Protein AF-A0A2E2Q9J7-F1 (afdb_monomer)

Foldseek 3Di:
DKKAFCAFDQDPNDTDHGRDIDDDDPVVRVVCVVVVGIGDPPPDPDDPDDPDDDPQPADALVLLLVLVVVDDQVPQADPVSFGDQVSSCVSVVHRHDPVSSVVSRVVNVVVVVVVVVVVPPDDD

Radius of gyration: 25.36 Å; Cα contacts (8 Å, |Δi|>4): 138; chains: 1; bounding box: 64×29×67 Å

Secondary structure (DSSP, 8-state):
-EEEESS-EEETTEEE-TT-EEE--HHHHHHHHHTTSEEEGGG--S----S-S---PPPPHHHHHHHHHHS-TTTTB-TTSPBPHHHHHHHHTS---HHHHHHHHHHHHHHHHHHHTTS-----

Solvent-accessible surface area (backbone atoms only — not comparable to full-atom values): 7507 Å² total; per-residue (Å²): 76,54,27,27,25,65,39,77,40,78,56,96,90,41,80,41,51,49,75,39,75,47,77,41,57,60,70,57,45,50,55,33,35,76,70,62,41,25,41,63,55,83,82,53,93,77,78,91,75,70,100,63,82,87,79,71,64,64,69,53,47,65,58,48,34,55,35,58,72,72,47,49,78,86,76,36,30,43,99,82,75,44,73,34,65,69,46,43,22,64,69,69,73,44,69,65,54,71,68,46,53,51,53,17,50,55,52,49,52,53,53,53,52,56,57,57,71,69,70,79,82,81,88,130

pLDDT: mean 77.41, std 16.24, range [37.97, 90.38]

Nearest PDB structures (foldseek):
  7aoi-assembly1_BR  TM=9.014E-01  e=1.29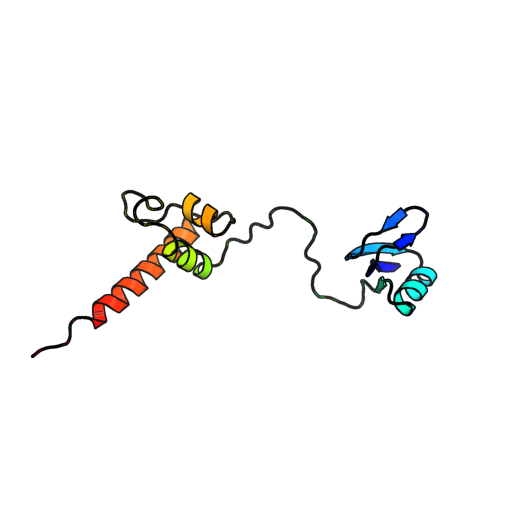2E-01  Trypanosoma brucei
  2hjq-assembly1_A  TM=3.234E-01  e=3.704E-03  Bacillus subtilis
  6gsf-assembly1_A  TM=3.296E-01  e=9.297E+00  Pseudomonas aeruginosa PAO1

Structure (mmCIF, N/CA/C/O backbone):
data_AF-A0A2E2Q9J7-F1
#
_entry.id   AF-A0A2E2Q9J7-F1
#
loop_
_atom_site.group_PDB
_atom_site.id
_atom_site.type_symbol
_atom_site.label_atom_id
_atom_site.label_alt_id
_atom_site.label_comp_id
_atom_site.label_asym_id
_atom_site.label_entity_id
_atom_site.label_seq_id
_atom_site.pdbx_PDB_ins_code
_atom_site.Cartn_x
_atom_site.Cartn_y
_atom_site.Cartn_z
_atom_site.occupancy
_atom_site.B_iso_or_equiv
_atom_site.auth_seq_id
_atom_site.auth_comp_id
_atom_site.auth_asym_id
_atom_site.auth_atom_id
_atom_site.pdbx_PDB_model_num
ATOM 1 N N . MET A 1 1 ? -10.997 3.243 30.687 1.00 80.69 1 MET A N 1
ATOM 2 C CA . MET A 1 1 ? -9.876 2.415 30.187 1.00 80.69 1 MET A CA 1
ATOM 3 C C . MET A 1 1 ? -10.126 2.078 28.730 1.00 80.69 1 MET A C 1
ATOM 5 O O . MET A 1 1 ? -11.215 1.630 28.377 1.00 80.69 1 MET A O 1
ATOM 9 N N . LYS A 1 2 ? -9.113 2.260 27.877 1.00 85.12 2 LYS A N 1
ATOM 10 C CA . LYS A 1 2 ? -9.239 1.985 26.445 1.00 85.12 2 LYS A CA 1
ATOM 11 C C . LYS A 1 2 ? -8.879 0.530 26.145 1.00 85.12 2 LYS A C 1
ATOM 13 O O . LYS A 1 2 ? -7.785 0.063 26.467 1.00 85.12 2 LYS A O 1
ATOM 18 N N . VAL A 1 3 ? -9.791 -0.180 25.492 1.00 87.56 3 VAL A N 1
ATOM 19 C CA . VAL A 1 3 ? -9.576 -1.559 25.038 1.00 87.56 3 VAL A CA 1
ATOM 20 C C . VAL A 1 3 ? -9.868 -1.693 23.552 1.00 87.56 3 VAL A C 1
ATOM 22 O O . VAL A 1 3 ? -10.631 -0.916 22.979 1.00 87.56 3 VAL A O 1
ATOM 25 N N . ILE A 1 4 ? -9.242 -2.676 22.921 1.00 88.75 4 ILE A N 1
ATOM 26 C CA . ILE A 1 4 ? -9.432 -3.039 21.520 1.00 88.75 4 ILE A CA 1
ATOM 27 C C . ILE A 1 4 ? -10.236 -4.331 21.494 1.00 88.75 4 ILE A C 1
ATOM 29 O O . ILE A 1 4 ? -9.788 -5.345 22.023 1.00 88.75 4 ILE A O 1
ATOM 33 N N . ALA A 1 5 ? -11.417 -4.299 20.892 1.00 89.50 5 ALA A N 1
ATOM 34 C CA . ALA A 1 5 ? -12.255 -5.477 20.717 1.00 89.50 5 ALA A CA 1
ATOM 35 C C . ALA A 1 5 ? -11.543 -6.529 19.845 1.00 89.50 5 ALA A C 1
ATOM 37 O O . ALA A 1 5 ? -11.030 -6.192 18.785 1.00 89.50 5 ALA A O 1
ATOM 38 N N . ILE A 1 6 ? -11.509 -7.796 20.257 1.00 88.56 6 ILE A N 1
ATOM 39 C CA . ILE A 1 6 ? -11.012 -8.923 19.439 1.00 88.56 6 ILE A CA 1
ATOM 40 C C . ILE A 1 6 ? -12.172 -9.577 18.678 1.00 88.56 6 ILE A C 1
ATOM 42 O O . ILE A 1 6 ? -11.990 -10.071 17.569 1.00 88.56 6 ILE A O 1
ATOM 46 N N . ILE A 1 7 ? -13.374 -9.529 19.254 1.00 88.25 7 ILE A N 1
ATOM 47 C CA . ILE A 1 7 ? -14.625 -10.008 18.659 1.00 88.25 7 ILE A CA 1
ATOM 48 C C . ILE A 1 7 ? -15.676 -8.893 18.648 1.00 88.25 7 ILE A C 1
ATOM 50 O O . ILE A 1 7 ? -15.474 -7.835 19.241 1.00 88.25 7 ILE A O 1
ATOM 54 N N . THR A 1 8 ? -16.820 -9.134 18.010 1.00 90.19 8 THR A N 1
ATOM 55 C CA . THR A 1 8 ? -17.963 -8.218 18.086 1.00 90.19 8 THR A CA 1
ATOM 56 C C . THR A 1 8 ? -18.503 -8.160 19.516 1.00 90.19 8 THR A C 1
ATOM 58 O O . THR A 1 8 ? -18.891 -9.180 20.083 1.00 90.19 8 THR A O 1
ATOM 61 N N . LEU A 1 9 ? -18.536 -6.962 20.092 1.00 84.88 9 LEU A N 1
ATOM 62 C CA . LEU A 1 9 ? -18.972 -6.682 21.457 1.00 84.88 9 LEU A CA 1
ATOM 63 C C . LEU A 1 9 ? -20.221 -5.804 21.439 1.00 84.88 9 LEU A C 1
ATOM 65 O O . LEU A 1 9 ? -20.305 -4.849 20.672 1.00 84.88 9 LEU A O 1
ATOM 69 N N . HIS A 1 10 ? -21.182 -6.097 22.308 1.00 85.19 10 HIS A N 1
ATOM 70 C CA . HIS A 1 10 ? -22.334 -5.233 22.551 1.00 85.19 10 HIS A CA 1
ATOM 71 C C . HIS A 1 10 ? -22.186 -4.628 23.943 1.00 85.19 10 HIS A C 1
ATOM 73 O O . HIS A 1 10 ? -22.355 -5.332 24.935 1.00 85.19 10 HIS A O 1
ATOM 79 N N . VAL A 1 11 ? -21.845 -3.343 24.012 1.00 78.00 11 VAL A N 1
ATOM 80 C CA . VAL A 1 11 ? -21.638 -2.618 25.275 1.00 78.00 11 VAL A CA 1
ATOM 81 C C . VAL A 1 11 ? -22.505 -1.365 25.236 1.00 78.00 11 VAL A C 1
ATOM 83 O O . VAL A 1 11 ? -22.490 -0.646 24.237 1.00 78.00 11 VAL A O 1
ATOM 86 N N . ASP A 1 12 ? -23.326 -1.142 26.265 1.00 73.19 12 ASP A N 1
ATOM 87 C CA . ASP A 1 12 ? -24.266 -0.007 26.346 1.00 73.19 12 ASP A CA 1
ATOM 88 C C . ASP A 1 12 ? -25.178 0.145 25.109 1.00 73.19 12 ASP A C 1
ATOM 90 O O . ASP A 1 12 ? -25.409 1.241 24.594 1.00 73.19 12 ASP A O 1
ATOM 94 N N . GLY A 1 13 ? -25.649 -0.982 24.561 1.00 78.44 13 GLY A N 1
ATOM 95 C CA . GLY A 1 13 ? -26.480 -1.005 23.349 1.00 78.44 13 GLY A CA 1
ATOM 96 C C . GLY A 1 13 ? -25.746 -0.600 22.063 1.00 78.44 13 GLY A C 1
ATOM 97 O O . GLY A 1 13 ? -26.364 -0.511 21.003 1.00 78.44 13 GLY A O 1
ATOM 98 N N . LYS A 1 14 ? -24.429 -0.372 22.125 1.00 77.44 14 LYS A N 1
ATOM 99 C CA . LYS A 1 14 ? -23.580 -0.084 20.967 1.00 77.44 14 LYS A CA 1
ATOM 100 C C . LYS A 1 14 ? -22.843 -1.339 20.538 1.00 77.44 14 LYS A C 1
ATOM 102 O O . LYS A 1 14 ? -22.219 -2.028 21.343 1.00 77.44 14 LYS A O 1
ATOM 107 N N . THR A 1 15 ? -22.893 -1.601 19.237 1.00 88.38 15 THR A N 1
ATOM 108 C CA . THR A 1 15 ? -22.122 -2.676 18.616 1.00 88.38 15 THR A CA 1
ATOM 109 C C . THR A 1 15 ? -20.723 -2.185 18.289 1.00 88.38 15 THR A C 1
ATOM 111 O O . THR A 1 15 ? -20.540 -1.250 17.511 1.00 88.38 15 THR A O 1
ATOM 114 N N . ILE A 1 16 ? -19.736 -2.817 18.907 1.00 85.81 16 ILE A N 1
ATOM 115 C CA . ILE A 1 16 ? -18.316 -2.567 18.729 1.00 85.81 16 ILE A CA 1
ATOM 116 C C . ILE A 1 16 ? -17.756 -3.724 17.912 1.00 85.81 16 ILE A C 1
ATOM 118 O O . ILE A 1 16 ? -17.805 -4.876 18.330 1.00 85.81 16 ILE A O 1
ATOM 122 N N . LEU A 1 17 ? -17.256 -3.416 16.721 1.00 86.06 17 LEU A N 1
ATOM 123 C CA . LEU A 1 17 ? -16.651 -4.405 15.837 1.00 86.06 17 LEU A CA 1
ATOM 124 C C . LEU A 1 17 ? -15.244 -4.793 16.319 1.00 86.06 17 LEU A C 1
ATOM 126 O O . LEU A 1 17 ? 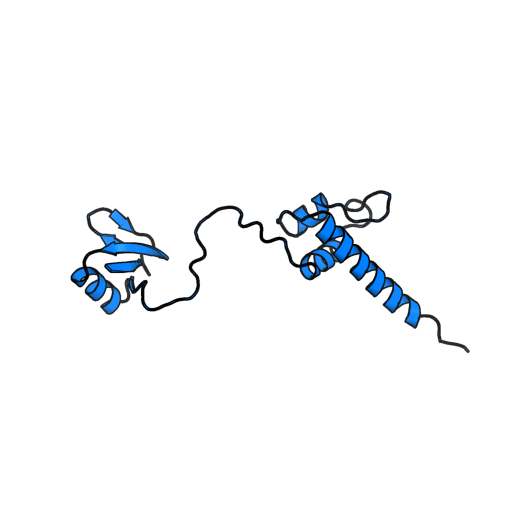-14.566 -3.967 16.941 1.00 86.06 17 LEU A O 1
ATOM 130 N N . PRO A 1 18 ? -14.779 -6.014 16.002 1.00 87.19 18 PRO A N 1
ATOM 131 C CA . PRO A 1 18 ? -13.405 -6.418 16.268 1.00 87.19 18 PRO A CA 1
ATOM 132 C C . PRO A 1 18 ? -12.405 -5.465 15.596 1.00 87.19 18 PRO A C 1
ATOM 134 O O . PRO A 1 18 ? -12.648 -4.937 14.513 1.00 87.19 18 PRO A O 1
ATOM 137 N N . GLY A 1 19 ? -11.286 -5.212 16.265 1.00 82.25 19 GLY A N 1
ATOM 138 C CA . GLY A 1 19 ? -10.266 -4.235 15.88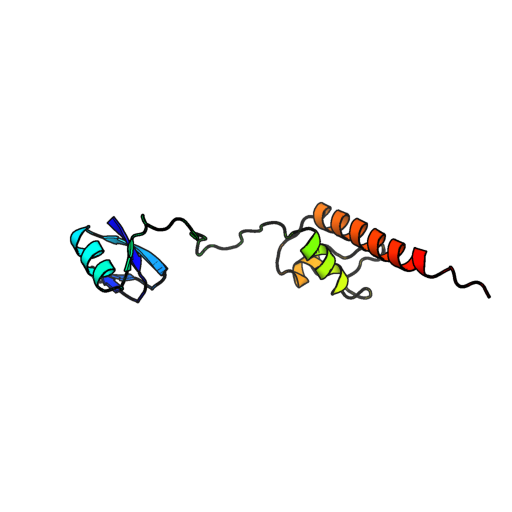6 1.00 82.25 19 GLY A CA 1
ATOM 139 C C . GLY A 1 19 ? -10.599 -2.793 16.276 1.00 82.25 19 GLY A C 1
ATOM 140 O O . GLY A 1 19 ? -9.727 -1.927 16.213 1.00 82.25 19 GLY A O 1
ATOM 141 N N . LYS A 1 20 ? -11.830 -2.503 16.719 1.00 85.12 20 LYS A N 1
ATOM 142 C CA . LYS A 1 20 ? -12.202 -1.152 17.138 1.00 85.12 20 LYS A CA 1
ATOM 143 C C . LYS A 1 20 ? -11.768 -0.900 18.579 1.00 85.12 20 LYS A C 1
ATOM 145 O O . LYS A 1 20 ? -11.991 -1.726 19.464 1.00 85.12 20 LYS A O 1
ATOM 150 N N . SER A 1 21 ? -11.200 0.278 18.823 1.00 85.12 21 SER A N 1
ATOM 151 C CA . SER A 1 21 ? -10.961 0.745 20.183 1.00 85.12 21 SER A CA 1
ATOM 152 C C . SER A 1 21 ? -12.211 1.402 20.776 1.00 85.12 21 SER A C 1
ATOM 154 O O . SER A 1 21 ? -12.949 2.136 20.102 1.00 85.12 21 SER A O 1
ATOM 156 N N . VAL A 1 22 ? -12.464 1.105 22.047 1.00 86.31 22 VAL A N 1
ATOM 157 C CA . VAL A 1 22 ? -13.569 1.648 22.837 1.00 86.31 22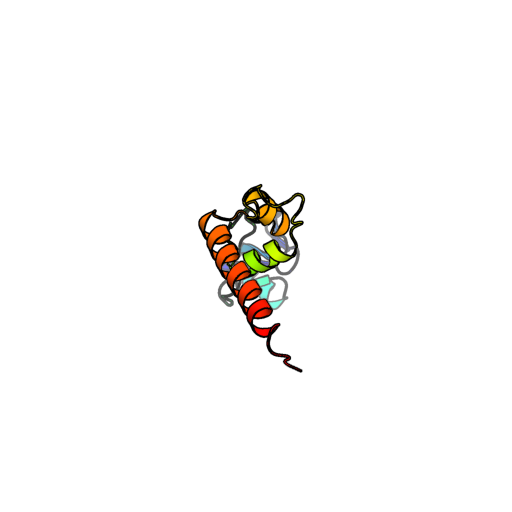 VAL A CA 1
ATOM 158 C C . VAL A 1 22 ? -13.059 1.995 24.2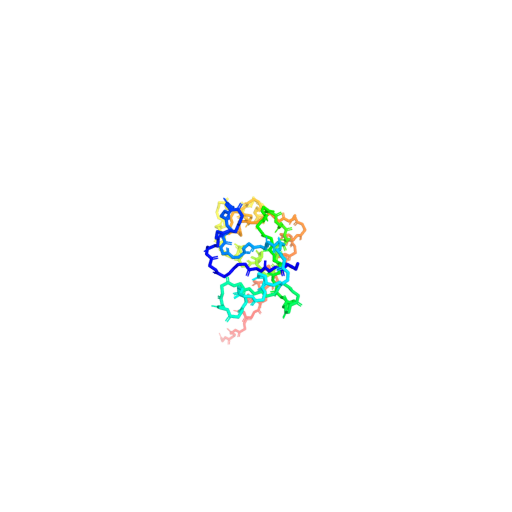31 1.00 86.31 22 VAL A C 1
ATOM 160 O O . VAL A 1 22 ? -12.239 1.271 24.797 1.00 86.31 22 VAL A O 1
ATOM 163 N N . ASP A 1 23 ? -13.503 3.135 24.750 1.00 87.94 23 ASP A N 1
ATOM 164 C CA . ASP A 1 23 ? -13.274 3.503 26.143 1.00 87.94 23 ASP A CA 1
ATOM 165 C C . ASP A 1 23 ? -14.464 3.017 26.971 1.00 87.94 23 ASP A C 1
ATOM 167 O O . ASP A 1 23 ? -15.612 3.336 26.660 1.00 87.94 23 ASP A O 1
ATOM 171 N N . ILE A 1 24 ? -14.172 2.182 27.963 1.00 85.75 24 ILE A N 1
ATOM 172 C CA . ILE A 1 24 ? -15.138 1.584 28.890 1.00 85.75 24 ILE A CA 1
ATOM 173 C C . ILE A 1 24 ? -14.564 1.630 30.308 1.00 85.75 24 ILE A C 1
ATOM 175 O O . ILE A 1 24 ? -13.366 1.859 30.495 1.00 85.75 24 ILE A O 1
ATOM 179 N N . SER A 1 25 ? -15.395 1.402 31.322 1.00 88.62 25 SER A N 1
ATOM 180 C CA . SER A 1 25 ? -14.940 1.342 32.714 1.00 88.62 25 SER A CA 1
ATOM 181 C C . SER A 1 25 ? -13.899 0.240 32.931 1.00 88.62 25 SER A C 1
ATOM 183 O O . SER A 1 25 ? -13.928 -0.803 32.282 1.00 88.62 25 SER A O 1
ATOM 185 N N . ASP A 1 26 ? -12.976 0.469 33.860 1.00 84.50 26 ASP A N 1
ATOM 186 C CA . ASP A 1 26 ? -11.835 -0.409 34.140 1.00 84.50 26 ASP A CA 1
ATOM 187 C C . ASP A 1 26 ? -12.264 -1.831 34.545 1.00 84.50 26 ASP A C 1
ATOM 189 O O . ASP A 1 26 ? -11.630 -2.810 34.155 1.00 84.50 26 ASP A O 1
ATOM 193 N N . GLU A 1 27 ? -13.376 -1.953 35.276 1.00 86.50 27 GLU A N 1
ATOM 194 C CA . GLU A 1 27 ? -13.966 -3.236 35.685 1.00 86.50 27 GLU A CA 1
ATOM 195 C C . GLU A 1 27 ? -14.467 -4.059 34.483 1.00 86.50 27 GLU A C 1
ATOM 197 O O . GLU A 1 27 ? -14.138 -5.242 34.341 1.00 86.50 27 GLU A O 1
ATOM 202 N N . GLU A 1 28 ? -15.176 -3.407 33.559 1.00 85.50 28 GLU A N 1
ATOM 203 C CA . GLU A 1 28 ? -15.652 -4.016 32.314 1.00 85.50 28 GLU A CA 1
ATOM 204 C C . GLU A 1 28 ? -14.478 -4.360 31.392 1.00 85.50 28 GLU A C 1
ATOM 206 O O . GLU A 1 28 ? -14.382 -5.478 30.885 1.00 85.50 28 GLU A O 1
ATOM 211 N N . ALA A 1 29 ? -13.524 -3.438 31.229 1.00 87.12 29 ALA A N 1
ATOM 212 C CA . ALA A 1 29 ? -12.303 -3.662 30.459 1.00 87.12 29 ALA A CA 1
ATOM 213 C C . ALA A 1 29 ? -11.558 -4.907 30.929 1.00 87.12 29 ALA A C 1
ATOM 215 O O . ALA A 1 29 ? -11.208 -5.761 30.112 1.00 87.12 29 ALA A O 1
ATOM 216 N N . LYS A 1 30 ? -11.355 -5.044 32.239 1.00 88.06 30 LYS A N 1
ATOM 217 C CA . LYS A 1 30 ? -10.658 -6.190 32.814 1.00 88.06 30 LYS A CA 1
ATOM 218 C C . LYS A 1 30 ? -11.418 -7.491 32.565 1.00 88.06 30 LYS A C 1
ATOM 220 O O . LYS A 1 30 ? -10.806 -8.463 32.130 1.00 88.06 30 LYS A O 1
ATOM 225 N N . SER A 1 31 ? -12.740 -7.479 32.735 1.00 89.00 31 SER A N 1
ATOM 226 C CA . SER A 1 31 ? -13.607 -8.628 32.448 1.00 89.00 31 SER A CA 1
ATOM 227 C C . SER A 1 31 ? -13.539 -9.054 30.976 1.00 89.00 31 SER A C 1
ATOM 229 O O . SER A 1 31 ? -13.472 -10.245 30.671 1.00 89.00 31 SER A O 1
ATOM 231 N N . LEU A 1 32 ? -13.504 -8.098 30.044 1.00 87.25 32 LEU A N 1
ATOM 232 C CA . LEU A 1 32 ? -13.396 -8.380 28.610 1.00 87.25 32 LEU A CA 1
ATOM 233 C C . LEU A 1 32 ? -12.005 -8.876 28.205 1.00 87.25 32 LEU A C 1
ATOM 235 O O . LEU A 1 32 ? -11.902 -9.745 27.337 1.00 87.25 32 LEU A O 1
ATOM 239 N N . ILE A 1 33 ? -10.949 -8.351 28.826 1.00 88.06 33 ILE A N 1
ATOM 240 C CA . ILE A 1 33 ? -9.572 -8.791 28.582 1.00 88.06 33 ILE A CA 1
ATOM 241 C C . ILE A 1 33 ? -9.345 -10.198 29.134 1.00 88.06 33 ILE A C 1
ATOM 243 O O . ILE A 1 33 ? -8.805 -11.048 28.432 1.00 88.06 33 ILE A O 1
ATOM 247 N N . GLU A 1 34 ? -9.806 -10.471 30.354 1.00 87.81 34 GLU A N 1
ATOM 248 C CA . GLU A 1 34 ? -9.665 -11.777 31.007 1.00 87.81 34 GLU A CA 1
ATOM 249 C C . GLU A 1 34 ? -10.400 -12.884 30.239 1.00 87.81 34 GLU A C 1
ATOM 251 O O . GLU A 1 34 ? -9.910 -14.005 30.120 1.00 87.81 34 GLU A O 1
ATOM 256 N N . ARG A 1 35 ? -11.542 -12.547 29.628 1.00 87.25 35 ARG A N 1
ATOM 257 C CA . ARG A 1 35 ? -12.305 -13.456 28.757 1.00 87.25 35 ARG A CA 1
ATOM 258 C C . ARG A 1 35 ? -11.722 -13.592 27.347 1.00 87.25 35 ARG A C 1
ATOM 260 O O . ARG A 1 35 ? -12.222 -14.401 26.571 1.00 87.25 35 ARG A O 1
ATOM 267 N N . GLY A 1 36 ? -10.711 -12.795 26.994 1.00 87.44 36 GLY A N 1
ATOM 268 C CA . GLY A 1 36 ? -10.120 -12.775 25.654 1.00 87.44 36 GLY A CA 1
ATOM 269 C C . GLY A 1 36 ? -11.008 -12.130 24.584 1.00 87.44 36 GLY A C 1
ATOM 270 O O . GLY A 1 36 ? -10.801 -12.356 23.395 1.00 87.44 36 GLY A O 1
ATOM 271 N N . PHE A 1 37 ? -12.002 -11.331 24.979 1.00 87.69 37 PHE A N 1
ATOM 272 C CA . PHE A 1 37 ? -12.869 -10.596 24.052 1.00 87.69 37 PHE A CA 1
ATOM 273 C C . PHE A 1 37 ? -12.315 -9.229 23.670 1.00 87.69 37 PHE A C 1
ATOM 275 O O . PHE A 1 37 ? -12.686 -8.690 22.626 1.00 87.69 37 PHE A O 1
ATOM 282 N N . ALA A 1 38 ? -11.431 -8.669 24.491 1.00 88.00 38 ALA A N 1
ATOM 283 C CA . ALA A 1 38 ? -10.746 -7.419 24.217 1.00 88.00 38 ALA A CA 1
ATOM 284 C C . ALA A 1 38 ? -9.268 -7.501 24.621 1.00 88.00 38 ALA A C 1
ATOM 286 O O . ALA A 1 38 ? -8.852 -8.384 25.363 1.00 88.00 38 ALA A O 1
ATOM 287 N N . LYS A 1 39 ? -8.460 -6.564 24.136 1.00 86.50 39 LYS A N 1
ATOM 288 C CA . LYS A 1 39 ? -7.054 -6.393 24.504 1.00 86.50 39 LYS A CA 1
ATOM 289 C C . LYS A 1 39 ? -6.856 -4.990 25.063 1.00 86.50 39 LYS A C 1
ATOM 291 O O . LYS A 1 39 ? -7.428 -4.040 24.531 1.00 86.50 39 LYS A O 1
ATOM 296 N N . SER A 1 40 ? -6.063 -4.838 26.123 1.00 83.44 40 SER A N 1
ATOM 297 C CA . SER A 1 40 ? -5.709 -3.510 26.634 1.00 83.44 40 SER A CA 1
ATOM 298 C C . SER A 1 40 ? -4.994 -2.711 25.544 1.00 83.44 40 SER A C 1
ATOM 300 O O . SER A 1 40 ? -4.026 -3.188 24.946 1.00 83.44 40 SER A O 1
ATOM 302 N N . ALA A 1 41 ? -5.477 -1.496 25.272 1.00 71.38 41 ALA A N 1
ATOM 303 C CA . ALA A 1 41 ? -4.843 -0.620 24.289 1.00 71.38 41 ALA A CA 1
ATOM 304 C C . ALA A 1 41 ? -3.473 -0.105 24.781 1.00 71.38 41 ALA A C 1
ATOM 306 O O . ALA A 1 41 ? -2.626 0.234 23.963 1.00 71.38 41 ALA A O 1
ATOM 307 N N . ASP A 1 42 ? -3.235 -0.116 26.097 1.00 60.19 42 ASP A N 1
ATOM 308 C CA . ASP A 1 42 ? -1.981 0.321 26.723 1.00 60.19 42 ASP A CA 1
ATOM 309 C C . ASP A 1 42 ? -0.827 -0.698 26.639 1.00 60.19 42 ASP A C 1
ATOM 311 O O . ASP A 1 42 ? 0.335 -0.310 26.710 1.00 60.19 42 ASP A O 1
ATOM 315 N N . ALA A 1 43 ? -1.094 -2.000 26.460 1.00 48.91 43 ALA A N 1
ATOM 316 C CA . ALA A 1 43 ? -0.049 -3.034 26.558 1.00 48.91 43 ALA A CA 1
ATOM 317 C C . ALA A 1 43 ? 0.572 -3.457 25.214 1.00 48.91 43 ALA A C 1
ATOM 319 O O . ALA A 1 43 ? 1.303 -4.446 25.142 1.00 48.91 43 ALA A O 1
ATOM 320 N N . SER A 1 44 ? 0.287 -2.763 24.113 1.00 40.84 44 SER A N 1
ATOM 321 C CA . SER A 1 44 ? 0.951 -3.044 22.836 1.00 40.84 44 SER A CA 1
ATOM 322 C C . SER A 1 44 ? 1.024 -1.803 21.960 1.00 40.84 44 SER A C 1
ATOM 324 O O . SER A 1 44 ? 0.175 -1.571 21.103 1.00 40.84 44 SER A O 1
ATOM 326 N N . ALA A 1 45 ? 2.124 -1.069 22.101 1.00 51.03 45 ALA A N 1
ATOM 327 C CA . ALA A 1 45 ? 2.747 -0.479 20.931 1.00 51.03 45 ALA A CA 1
ATOM 328 C C . ALA A 1 45 ? 3.020 -1.609 19.919 1.00 51.03 45 ALA A C 1
ATOM 330 O O . ALA A 1 45 ? 3.811 -2.501 20.207 1.00 51.03 45 ALA A O 1
ATOM 331 N N . VAL A 1 46 ? 2.273 -1.624 18.811 1.00 42.91 46 VAL A N 1
ATOM 332 C CA . VAL A 1 46 ? 2.686 -1.869 17.411 1.00 42.91 46 VAL A CA 1
ATOM 333 C C . VAL A 1 46 ? 1.408 -2.100 16.585 1.00 42.91 46 VAL A C 1
ATOM 335 O O . VAL A 1 46 ? 0.651 -3.035 16.832 1.00 42.91 46 VAL A O 1
ATOM 338 N N . LYS A 1 47 ? 1.222 -1.234 15.580 1.00 43.19 47 LYS A N 1
ATOM 339 C CA . LYS A 1 47 ? 0.125 -1.143 14.594 1.00 43.19 47 LYS A CA 1
ATOM 340 C C . LYS A 1 47 ? -1.198 -0.549 15.078 1.00 43.19 47 LYS A C 1
ATOM 342 O O . LYS A 1 47 ? -2.275 -1.090 14.857 1.00 43.19 47 LYS A O 1
ATOM 347 N N . GLU A 1 48 ? -1.120 0.690 15.548 1.00 38.97 48 GLU A N 1
ATOM 348 C CA . GLU A 1 48 ? -2.050 1.679 15.009 1.00 38.97 48 GLU A CA 1
ATOM 349 C C . GLU A 1 48 ? -1.546 2.075 13.613 1.00 38.97 48 GLU A C 1
ATOM 351 O O . GLU A 1 48 ? -0.615 2.860 13.474 1.00 38.97 48 GLU A O 1
ATOM 356 N N . GLN A 1 49 ? -2.147 1.508 12.569 1.00 38.25 49 GLN A N 1
ATOM 357 C CA . GLN A 1 49 ? -2.378 2.251 11.335 1.00 38.25 49 GLN A CA 1
ATOM 358 C C . GLN A 1 49 ? -3.860 2.104 10.988 1.00 38.25 49 GLN A C 1
ATOM 360 O O . GLN A 1 49 ? -4.308 1.100 10.449 1.00 38.25 49 GLN A O 1
ATOM 365 N N . LYS A 1 50 ? -4.600 3.108 11.469 1.00 38.03 50 LYS A N 1
ATOM 366 C CA . LYS A 1 50 ? -5.874 3.679 11.012 1.00 38.03 50 LYS A CA 1
ATOM 367 C C . LYS A 1 50 ? -6.695 2.905 9.964 1.00 38.03 50 LYS A C 1
ATOM 369 O O . LYS A 1 50 ? -6.188 2.616 8.885 1.00 38.03 50 LYS A O 1
ATOM 374 N N . PRO A 1 51 ? -8.028 2.828 10.135 1.00 52.91 51 PRO A N 1
ATOM 375 C CA . PRO A 1 51 ? -8.918 2.868 8.986 1.00 52.91 51 PRO A CA 1
ATOM 376 C C . PRO A 1 51 ? -8.936 4.317 8.466 1.00 52.91 51 PRO A C 1
ATOM 378 O O . PRO A 1 51 ? -9.698 5.146 8.957 1.00 52.91 51 PRO A O 1
ATOM 381 N N . VAL A 1 52 ? -8.049 4.675 7.534 1.00 37.97 52 VAL A N 1
ATOM 382 C CA . VAL A 1 52 ? -8.166 5.934 6.781 1.00 37.97 52 VAL A CA 1
ATOM 383 C C . VAL A 1 52 ? -7.411 5.828 5.453 1.00 37.97 52 VAL A C 1
ATOM 385 O O . VAL A 1 52 ? -6.205 5.614 5.430 1.00 37.97 52 VAL A O 1
ATOM 388 N N . GLN A 1 53 ? -8.172 5.897 4.360 1.00 44.03 53 GLN A N 1
ATOM 389 C CA . GLN A 1 53 ? -7.922 6.729 3.176 1.00 44.03 53 GLN A CA 1
ATOM 390 C C . GLN A 1 53 ? -6.462 7.193 2.985 1.00 44.03 53 GLN A C 1
ATOM 392 O O . GLN A 1 53 ? -5.955 7.976 3.785 1.00 44.03 53 GLN A O 1
ATOM 397 N N . THR A 1 54 ? -5.836 6.747 1.887 1.00 40.22 54 THR A N 1
ATOM 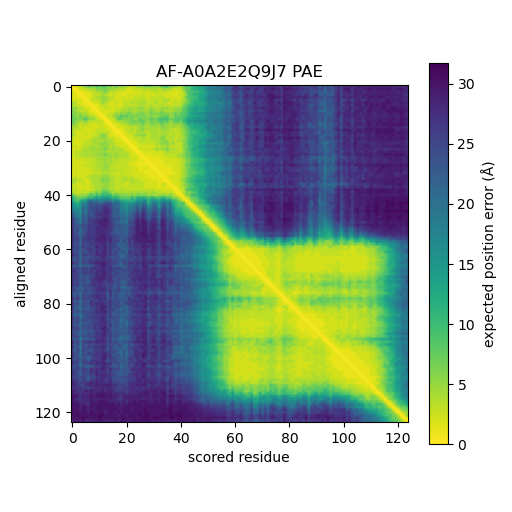398 C CA . THR A 1 54 ? -4.784 7.499 1.171 1.00 40.22 54 THR A CA 1
ATOM 399 C C . THR A 1 54 ? -3.670 8.079 2.056 1.00 40.22 54 THR A C 1
ATOM 401 O O . THR A 1 54 ? -3.418 9.280 2.076 1.00 40.22 54 THR A O 1
ATOM 404 N N . GLN A 1 55 ? -2.933 7.221 2.768 1.00 41.84 55 GLN A N 1
ATOM 405 C CA . GLN A 1 55 ? -1.540 7.540 3.095 1.00 41.84 55 GLN A CA 1
ATOM 406 C C . GLN A 1 55 ? -0.696 7.179 1.880 1.00 41.84 55 GLN A C 1
ATOM 408 O O . GLN A 1 55 ? -0.210 6.064 1.725 1.00 41.84 55 GLN A O 1
ATOM 413 N N . GLN A 1 56 ? -0.601 8.158 0.992 1.00 46.19 56 GLN A N 1
ATOM 414 C CA . GLN A 1 56 ? 0.369 8.247 -0.080 1.00 46.19 56 GLN A CA 1
ATOM 415 C C . GLN A 1 56 ? 1.761 8.399 0.553 1.00 46.19 56 GLN A C 1
ATOM 417 O O . GLN A 1 56 ? 2.328 9.484 0.608 1.00 46.19 56 GLN A O 1
ATOM 422 N N . SER A 1 57 ? 2.280 7.321 1.139 1.00 54.75 57 SER A N 1
ATOM 423 C CA . SER A 1 57 ? 3.725 7.165 1.222 1.00 54.75 57 SER A CA 1
ATOM 424 C C . SER A 1 57 ? 4.184 7.019 -0.218 1.00 54.75 57 SER A C 1
ATOM 426 O O . SER A 1 57 ? 3.705 6.118 -0.908 1.00 54.75 57 SER A O 1
ATOM 428 N N . GLU A 1 58 ? 5.014 7.950 -0.689 1.00 57.56 58 GLU A N 1
ATOM 429 C CA . GLU A 1 58 ? 5.685 7.782 -1.975 1.00 57.56 58 GLU A CA 1
ATOM 430 C C . GLU A 1 58 ? 6.304 6.377 -1.992 1.00 57.56 58 GLU A C 1
ATOM 432 O O . GLU A 1 58 ? 6.974 6.009 -1.017 1.00 57.56 58 GLU A O 1
ATOM 437 N N . PRO A 1 59 ? 6.013 5.559 -3.017 1.00 73.44 59 PRO A N 1
ATOM 438 C CA . PRO A 1 59 ? 6.594 4.231 -3.111 1.00 73.44 59 PRO A CA 1
ATOM 439 C C . PRO A 1 59 ? 8.114 4.342 -3.175 1.00 73.44 59 PRO A C 1
ATOM 441 O O . PRO A 1 59 ? 8.668 5.366 -3.596 1.00 73.44 59 PRO A O 1
ATOM 444 N N . ALA A 1 60 ? 8.793 3.297 -2.706 1.00 85.94 60 ALA A N 1
ATOM 445 C CA . ALA A 1 60 ? 10.243 3.265 -2.743 1.00 85.94 60 ALA A CA 1
ATOM 446 C C . ALA A 1 60 ? 10.727 3.350 -4.196 1.00 85.94 60 ALA A C 1
ATOM 448 O O . ALA A 1 60 ? 10.047 2.908 -5.117 1.00 85.94 60 ALA A O 1
ATOM 449 N N . ILE A 1 61 ? 11.919 3.913 -4.404 1.00 88.12 61 ILE A N 1
ATOM 450 C CA . ILE A 1 61 ? 12.518 3.974 -5.746 1.00 88.12 61 ILE A CA 1
ATOM 451 C C . ILE A 1 61 ? 12.638 2.566 -6.347 1.00 88.12 61 ILE A C 1
ATOM 453 O O . ILE A 1 61 ? 12.437 2.417 -7.542 1.00 88.12 61 ILE A O 1
ATOM 457 N N . ASP A 1 62 ? 12.879 1.556 -5.51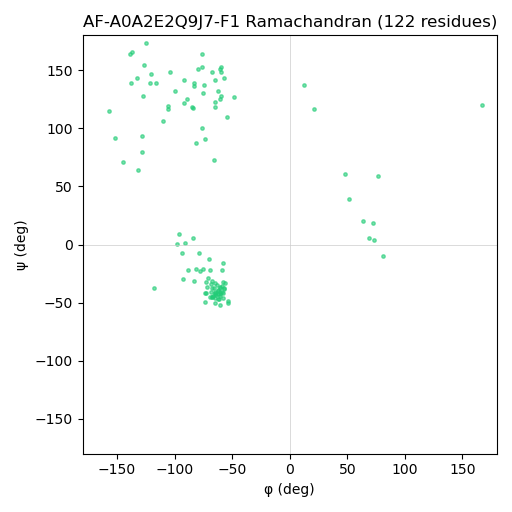0 1.00 87.12 62 ASP A N 1
ATOM 458 C CA . ASP A 1 62 ? 12.922 0.136 -5.877 1.00 87.12 62 ASP A CA 1
ATOM 459 C C . ASP A 1 62 ? 11.581 -0.359 -6.457 1.00 87.12 62 ASP A C 1
ATOM 461 O O . ASP A 1 62 ? 11.544 -0.811 -7.595 1.00 87.12 62 ASP A O 1
ATOM 465 N N . ASP A 1 63 ? 10.459 -0.128 -5.757 1.00 89.06 63 ASP A N 1
ATOM 466 C CA . ASP A 1 63 ? 9.107 -0.428 -6.264 1.00 89.06 63 ASP A CA 1
ATOM 467 C C . ASP A 1 63 ? 8.820 0.289 -7.594 1.00 89.06 63 ASP A C 1
ATOM 469 O O . ASP A 1 63 ? 8.165 -0.246 -8.487 1.00 89.06 63 ASP A O 1
ATOM 473 N N . VAL A 1 64 ? 9.300 1.529 -7.743 1.00 89.94 64 VAL A N 1
ATOM 474 C CA . VAL A 1 64 ? 9.154 2.292 -8.989 1.00 89.94 64 VAL A CA 1
ATOM 475 C C . VAL A 1 64 ? 9.974 1.654 -10.116 1.00 89.94 64 VAL A C 1
ATOM 477 O O . VAL A 1 64 ? 9.484 1.628 -11.240 1.00 89.94 64 VAL A O 1
ATOM 480 N N . ILE A 1 65 ? 11.173 1.122 -9.850 1.00 89.94 65 ILE A N 1
ATOM 481 C CA . ILE A 1 65 ? 11.985 0.386 -10.838 1.00 89.94 65 ILE A CA 1
ATOM 482 C C . ILE A 1 65 ? 11.270 -0.902 -11.255 1.00 89.94 65 ILE A C 1
ATOM 484 O O . ILE A 1 65 ? 11.048 -1.090 -12.449 1.00 89.94 65 ILE A O 1
ATOM 488 N N . GLU A 1 66 ? 10.813 -1.715 -10.298 1.00 89.38 66 GLU A N 1
ATOM 489 C CA . GLU A 1 66 ? 10.065 -2.946 -10.600 1.00 89.38 66 GLU A CA 1
ATOM 490 C C . GLU A 1 66 ? 8.808 -2.643 -11.425 1.00 89.38 66 GLU A C 1
ATOM 492 O O . GLU A 1 66 ? 8.492 -3.330 -12.397 1.00 89.38 66 GLU A O 1
ATOM 497 N N . ALA A 1 67 ? 8.092 -1.567 -11.088 1.00 90.19 67 ALA A N 1
ATOM 498 C CA . ALA A 1 67 ? 6.940 -1.146 -11.869 1.00 90.19 67 ALA A CA 1
ATOM 499 C C . ALA A 1 67 ? 7.332 -0.806 -13.312 1.00 90.19 67 ALA A C 1
ATOM 501 O O . ALA A 1 67 ? 6.633 -1.217 -14.234 1.00 90.19 67 ALA A O 1
ATOM 502 N N . ILE A 1 68 ? 8.447 -0.097 -13.520 1.00 89.31 68 ILE A N 1
ATOM 503 C CA . ILE A 1 68 ? 8.971 0.245 -14.850 1.00 89.31 68 ILE A CA 1
ATOM 504 C C . ILE A 1 68 ? 9.311 -1.009 -15.665 1.00 89.31 68 ILE A C 1
ATOM 506 O O . ILE A 1 68 ? 9.037 -1.017 -16.864 1.00 89.31 68 ILE A O 1
ATOM 510 N N . GLU A 1 69 ? 9.845 -2.059 -15.041 1.00 87.75 69 GLU A N 1
ATOM 511 C CA . GLU A 1 69 ? 10.130 -3.347 -15.695 1.00 87.75 69 GLU A CA 1
ATOM 512 C C . GLU A 1 69 ? 8.864 -4.074 -16.165 1.00 87.75 69 GLU A C 1
ATOM 514 O O . GLU A 1 69 ? 8.868 -4.751 -17.194 1.00 87.75 69 GLU A O 1
ATOM 519 N N . ILE A 1 70 ? 7.761 -3.916 -15.428 1.00 88.44 70 ILE A N 1
ATOM 520 C CA . ILE A 1 70 ? 6.461 -4.528 -15.739 1.00 88.44 70 ILE A CA 1
ATOM 521 C C . ILE A 1 70 ? 5.686 -3.715 -16.798 1.00 88.44 70 ILE A C 1
ATOM 523 O O . ILE A 1 70 ? 4.785 -4.247 -17.454 1.00 88.44 70 ILE A O 1
ATOM 527 N N . LEU A 1 71 ? 6.004 -2.427 -16.977 1.00 87.62 71 LEU A N 1
ATOM 528 C CA . LEU A 1 71 ? 5.324 -1.553 -17.936 1.00 87.62 71 LEU A CA 1
ATOM 529 C C . LEU A 1 71 ? 5.591 -1.949 -19.392 1.00 87.62 71 LEU A C 1
ATOM 531 O O . LEU A 1 71 ? 6.681 -2.379 -19.761 1.00 87.62 71 LEU A O 1
ATOM 535 N N . ASN A 1 72 ? 4.611 -1.707 -20.270 1.00 83.94 72 ASN A N 1
ATOM 536 C CA . ASN A 1 72 ? 4.770 -2.008 -21.689 1.00 83.94 72 ASN A CA 1
ATOM 537 C C . ASN A 1 72 ? 5.489 -0.857 -22.414 1.00 83.94 72 ASN A C 1
ATOM 539 O O . ASN A 1 72 ? 4.908 0.230 -22.534 1.00 83.94 72 ASN A O 1
ATOM 543 N N . PRO A 1 73 ? 6.681 -1.080 -23.003 1.00 80.44 73 PRO A N 1
ATOM 544 C CA . PRO A 1 73 ? 7.452 -0.047 -23.707 1.00 80.44 73 PRO A CA 1
ATOM 545 C C . PRO A 1 73 ? 6.709 0.596 -24.885 1.00 80.44 73 PRO A C 1
ATOM 547 O O . PRO A 1 73 ? 7.016 1.719 -25.281 1.00 80.44 73 PRO A O 1
ATOM 550 N N . GLU A 1 74 ? 5.699 -0.081 -25.432 1.00 80.81 74 GLU A N 1
ATOM 551 C CA . GLU A 1 74 ? 4.918 0.408 -26.570 1.00 80.81 74 GLU A CA 1
ATOM 552 C C . GLU A 1 74 ? 3.789 1.376 -26.172 1.00 80.81 74 GLU A C 1
ATOM 554 O O . GLU A 1 74 ? 3.453 2.281 -26.941 1.00 80.81 74 GLU A O 1
ATOM 559 N N . THR A 1 75 ? 3.193 1.217 -24.984 1.00 84.81 75 THR A N 1
ATOM 560 C CA . THR A 1 75 ? 1.980 1.959 -24.576 1.00 84.81 75 THR A CA 1
ATOM 561 C C . THR A 1 75 ? 2.192 2.851 -23.358 1.00 84.81 75 THR A C 1
ATOM 563 O O . THR A 1 75 ? 1.673 3.976 -23.299 1.00 84.81 75 THR A O 1
ATOM 566 N N . ASP A 1 76 ? 2.992 2.386 -22.406 1.00 88.56 76 ASP A N 1
ATOM 567 C CA . ASP A 1 76 ? 3.161 2.996 -21.087 1.00 88.56 76 ASP A CA 1
ATOM 568 C C . ASP A 1 76 ? 4.339 3.975 -21.022 1.00 88.56 76 ASP A C 1
ATOM 570 O O . ASP A 1 76 ? 4.496 4.733 -20.063 1.00 88.56 76 ASP A O 1
ATOM 574 N N . PHE A 1 77 ? 5.126 4.036 -22.094 1.00 88.81 77 PHE A N 1
ATOM 575 C CA . PHE A 1 77 ? 6.280 4.911 -22.212 1.00 88.81 77 PHE A CA 1
ATOM 576 C C . PHE A 1 77 ? 5.965 6.110 -23.108 1.00 88.81 77 PHE A C 1
ATOM 578 O O . PHE A 1 77 ? 5.123 6.087 -24.013 1.00 88.81 77 PHE A O 1
ATOM 585 N N . ALA A 1 78 ? 6.601 7.234 -22.802 1.00 84.81 78 ALA A N 1
ATOM 586 C CA . ALA A 1 78 ? 6.543 8.432 -23.617 1.00 84.81 78 ALA A CA 1
ATOM 587 C C . ALA A 1 78 ? 7.435 8.280 -24.858 1.00 84.81 78 ALA A C 1
ATOM 589 O O . ALA A 1 78 ? 8.362 7.479 -24.892 1.00 84.81 78 ALA A O 1
ATOM 590 N N . LYS A 1 79 ? 7.238 9.151 -25.856 1.00 78.62 79 LYS A N 1
ATOM 591 C CA . LYS A 1 79 ? 8.091 9.218 -27.064 1.00 78.62 79 LYS A CA 1
ATOM 592 C C . LYS A 1 79 ? 9.576 9.469 -26.778 1.00 78.62 79 LYS A C 1
ATOM 594 O O . LYS A 1 79 ? 10.399 9.272 -27.658 1.00 78.62 79 LYS A O 1
ATOM 599 N N . ASN A 1 80 ? 9.902 9.920 -25.569 1.00 78.06 80 ASN A N 1
ATOM 600 C CA . ASN A 1 80 ? 11.272 10.098 -25.099 1.00 78.06 80 ASN A CA 1
ATOM 601 C C . ASN A 1 80 ? 11.888 8.799 -24.534 1.00 78.06 80 ASN A C 1
ATOM 603 O O . ASN A 1 80 ? 12.948 8.847 -23.926 1.00 78.06 80 ASN A O 1
ATOM 607 N N . GLY A 1 81 ? 11.185 7.664 -24.625 1.00 79.31 81 GLY A N 1
ATOM 608 C CA . GLY A 1 81 ? 11.619 6.386 -24.059 1.00 79.31 81 GLY A CA 1
ATOM 609 C C . GLY A 1 81 ? 11.520 6.301 -22.535 1.00 79.31 81 GLY A C 1
ATOM 610 O O . GLY A 1 81 ? 11.912 5.292 -21.975 1.00 79.31 81 GLY A O 1
ATOM 611 N N . LYS A 1 82 ? 10.992 7.330 -21.855 1.00 85.81 82 LYS A N 1
ATOM 612 C CA . LYS A 1 82 ? 10.792 7.333 -20.397 1.00 85.81 82 LYS A CA 1
ATOM 613 C C . LYS A 1 82 ? 9.394 6.821 -20.021 1.00 85.81 82 LYS A C 1
ATOM 615 O O . LYS A 1 82 ? 8.434 7.210 -20.694 1.00 85.81 82 LYS A O 1
ATOM 620 N N . PRO A 1 83 ? 9.242 6.046 -18.938 1.00 88.62 83 PRO A N 1
ATOM 621 C CA . PRO A 1 83 ? 7.944 5.578 -18.460 1.00 88.62 83 PRO A CA 1
ATOM 622 C C . PRO A 1 83 ? 7.080 6.759 -17.996 1.00 88.62 83 PRO A C 1
ATOM 624 O O . PRO A 1 83 ? 7.580 7.735 -17.422 1.00 88.62 83 PRO A O 1
ATOM 627 N N . LYS A 1 84 ? 5.775 6.707 -18.281 1.00 89.94 84 LYS A N 1
ATOM 628 C CA . LYS A 1 84 ? 4.828 7.747 -17.852 1.00 89.94 84 LYS A CA 1
ATOM 629 C C . LYS A 1 84 ? 4.565 7.606 -16.356 1.00 89.94 84 LYS A C 1
ATOM 631 O O . LYS A 1 84 ? 4.328 6.503 -15.878 1.00 89.94 84 LYS A O 1
ATOM 636 N N . VAL A 1 85 ? 4.539 8.736 -15.646 1.00 87.88 85 VAL A N 1
ATOM 637 C CA . VAL A 1 85 ? 4.218 8.786 -14.208 1.00 87.88 85 VAL A CA 1
ATOM 638 C C . VAL A 1 85 ? 2.876 8.088 -13.960 1.00 87.88 85 VAL A C 1
ATOM 640 O O . VAL A 1 85 ? 2.840 7.116 -13.221 1.00 87.88 85 VAL A O 1
ATOM 643 N N . GLU A 1 86 ? 1.844 8.445 -14.729 1.00 87.81 86 GLU A N 1
ATOM 644 C CA . GLU A 1 86 ? 0.508 7.835 -14.648 1.00 87.81 86 GLU A CA 1
ATOM 645 C C . GLU A 1 86 ? 0.501 6.313 -14.873 1.00 87.81 86 GLU A C 1
ATOM 647 O O . GLU A 1 86 ? -0.318 5.608 -14.289 1.00 87.81 86 GLU A O 1
ATOM 652 N N . ALA A 1 87 ? 1.400 5.790 -15.712 1.00 90.00 87 ALA A N 1
ATOM 653 C CA . ALA A 1 87 ? 1.477 4.353 -15.961 1.00 90.00 87 ALA A CA 1
ATOM 654 C C . ALA A 1 87 ? 2.083 3.617 -14.761 1.00 90.00 87 ALA A C 1
ATOM 656 O O . ALA A 1 87 ? 1.562 2.590 -14.334 1.00 90.00 87 ALA A O 1
ATOM 657 N N . ILE A 1 88 ? 3.132 4.182 -14.159 1.00 88.06 88 ILE A N 1
ATOM 658 C CA . ILE A 1 88 ? 3.729 3.629 -12.939 1.00 88.06 88 ILE A CA 1
ATOM 659 C C . ILE A 1 88 ? 2.735 3.700 -11.775 1.00 88.06 88 ILE A C 1
ATOM 661 O O . ILE A 1 88 ? 2.592 2.740 -11.022 1.00 88.06 88 ILE A O 1
ATOM 665 N N . GLU A 1 89 ? 1.995 4.803 -11.660 1.00 89.06 89 GLU A N 1
ATOM 666 C CA . GLU A 1 89 ? 0.928 4.940 -10.665 1.00 89.06 89 GLU A CA 1
ATOM 667 C C . GLU A 1 89 ? -0.175 3.894 -10.851 1.00 89.06 89 GLU A C 1
ATOM 669 O O . GLU A 1 89 ? -0.715 3.389 -9.868 1.00 89.06 89 GLU A O 1
ATOM 674 N N . ALA A 1 90 ? -0.501 3.547 -12.100 1.00 88.31 90 ALA A N 1
ATOM 675 C CA . ALA A 1 90 ? -1.480 2.512 -12.408 1.00 88.31 90 ALA A CA 1
ATOM 676 C C . ALA A 1 90 ? -0.993 1.105 -12.022 1.00 88.31 90 ALA A C 1
ATOM 678 O O . ALA A 1 90 ? -1.810 0.291 -11.592 1.00 88.31 90 ALA A O 1
ATOM 679 N N . VAL A 1 91 ? 0.312 0.830 -12.133 1.00 88.56 91 VAL A N 1
ATOM 680 C CA . VAL A 1 91 ? 0.916 -0.448 -11.709 1.00 88.56 91 VAL A CA 1
ATOM 681 C C . VAL A 1 91 ? 0.994 -0.547 -10.189 1.00 88.56 91 VAL A C 1
ATOM 683 O O . VAL A 1 91 ? 0.542 -1.533 -9.613 1.00 88.56 91 VAL A O 1
ATOM 686 N N . LEU A 1 92 ? 1.524 0.486 -9.533 1.00 85.19 92 LEU A N 1
ATOM 687 C CA . LEU A 1 92 ? 1.701 0.502 -8.079 1.00 85.19 92 LEU A CA 1
ATOM 688 C C . LEU A 1 92 ? 0.386 0.735 -7.326 1.00 85.19 92 LEU A C 1
ATOM 690 O O . LEU A 1 92 ? 0.279 0.437 -6.139 1.00 85.19 92 LEU A O 1
ATOM 694 N N . GLY A 1 93 ? -0.623 1.307 -7.988 1.00 83.50 93 GLY A N 1
ATOM 695 C CA . GLY A 1 93 ? -1.846 1.774 -7.335 1.00 83.50 93 GLY A CA 1
ATOM 696 C C . GLY A 1 93 ? -1.590 2.914 -6.339 1.00 83.50 93 GLY A C 1
ATOM 697 O O . GLY A 1 93 ? -2.399 3.143 -5.438 1.00 83.50 93 GLY A O 1
ATOM 698 N N . GLN A 1 94 ? -0.457 3.610 -6.474 1.00 82.81 94 GLN A N 1
ATOM 699 C CA . GLN A 1 94 ? -0.000 4.683 -5.593 1.00 82.81 94 GLN A CA 1
ATOM 700 C C . GLN A 1 94 ? 0.459 5.878 -6.420 1.00 82.81 94 GLN A C 1
ATOM 702 O O . GLN A 1 94 ? 1.075 5.711 -7.465 1.00 82.81 94 GLN A O 1
ATOM 707 N N . ASN A 1 95 ? 0.190 7.088 -5.932 1.00 83.31 95 ASN A N 1
ATOM 708 C CA . ASN A 1 95 ? 0.645 8.303 -6.597 1.00 83.31 95 ASN A CA 1
ATOM 709 C C . ASN A 1 95 ? 2.144 8.514 -6.357 1.00 83.31 95 ASN A C 1
ATOM 711 O O . ASN A 1 95 ? 2.614 8.436 -5.217 1.00 83.31 95 ASN A O 1
ATOM 715 N N . ILE A 1 96 ? 2.876 8.766 -7.442 1.00 85.88 96 ILE A N 1
ATOM 716 C CA . ILE A 1 96 ? 4.330 8.914 -7.438 1.00 85.88 96 ILE A CA 1
ATOM 717 C C . ILE A 1 96 ? 4.746 10.289 -7.955 1.00 85.88 96 ILE A C 1
ATOM 719 O O . ILE A 1 96 ? 4.111 10.865 -8.839 1.00 85.88 96 ILE A O 1
ATOM 723 N N . SER A 1 97 ? 5.843 10.817 -7.419 1.00 86.50 97 SER A N 1
ATOM 724 C CA . SER A 1 97 ? 6.420 12.081 -7.877 1.00 86.50 97 SER A CA 1
ATOM 725 C C . SER A 1 97 ? 7.245 11.887 -9.152 1.00 86.50 97 SER A C 1
ATOM 727 O O . SER A 1 97 ? 7.867 10.841 -9.361 1.00 86.50 97 SER A O 1
ATOM 729 N N . ALA A 1 98 ? 7.317 12.928 -9.988 1.00 86.44 98 ALA A N 1
ATOM 730 C CA . ALA A 1 98 ? 8.169 12.926 -11.179 1.00 86.44 98 ALA A CA 1
ATOM 731 C C . ALA A 1 98 ? 9.646 12.663 -10.832 1.00 86.44 98 ALA A C 1
ATOM 733 O O . ALA A 1 98 ? 10.296 11.892 -11.531 1.00 86.44 98 ALA A O 1
ATOM 734 N N . ASP A 1 99 ? 10.136 13.216 -9.718 1.00 87.38 99 ASP A N 1
ATOM 735 C CA . ASP A 1 99 ? 11.484 12.973 -9.196 1.00 87.38 99 ASP A CA 1
ATOM 736 C C . ASP A 1 99 ? 11.749 11.489 -8.900 1.00 87.38 99 ASP A C 1
ATOM 738 O O . ASP A 1 99 ? 12.822 10.978 -9.221 1.00 87.38 99 ASP A O 1
ATOM 742 N N . SER A 1 100 ? 10.773 10.781 -8.324 1.00 86.88 100 SER A N 1
ATOM 743 C CA . SER A 1 100 ? 10.893 9.353 -8.006 1.00 86.88 100 SER A CA 1
ATOM 744 C C . SER A 1 100 ? 10.949 8.504 -9.274 1.00 86.88 100 SER A C 1
ATOM 746 O O . SER A 1 100 ? 11.793 7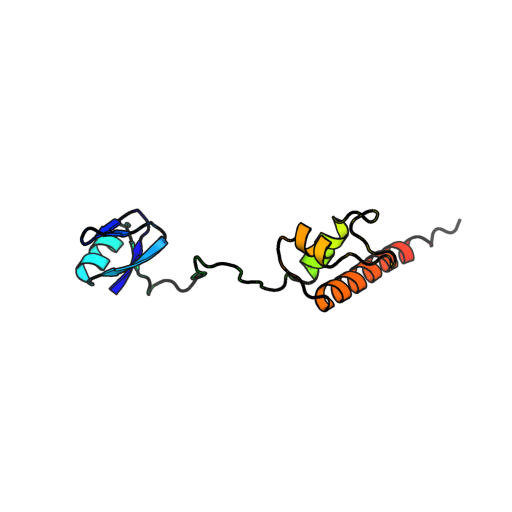.616 -9.379 1.00 86.88 100 SER A O 1
ATOM 748 N N . ARG A 1 101 ? 10.124 8.839 -10.278 1.00 88.94 101 ARG A N 1
ATOM 749 C CA . ARG A 1 101 ? 10.174 8.218 -11.611 1.00 88.94 101 ARG A CA 1
ATOM 750 C C . ARG A 1 101 ? 11.505 8.461 -12.308 1.00 88.94 101 ARG A C 1
ATOM 752 O O . ARG A 1 101 ? 12.050 7.531 -12.886 1.00 88.94 101 ARG A O 1
ATOM 759 N N . ASP A 1 102 ? 12.010 9.696 -12.312 1.00 90.06 102 ASP A N 1
ATOM 760 C CA . ASP A 1 102 ? 13.283 10.019 -12.968 1.00 90.06 102 ASP A CA 1
ATOM 761 C C . ASP A 1 102 ? 14.457 9.302 -12.285 1.00 90.06 102 ASP A C 1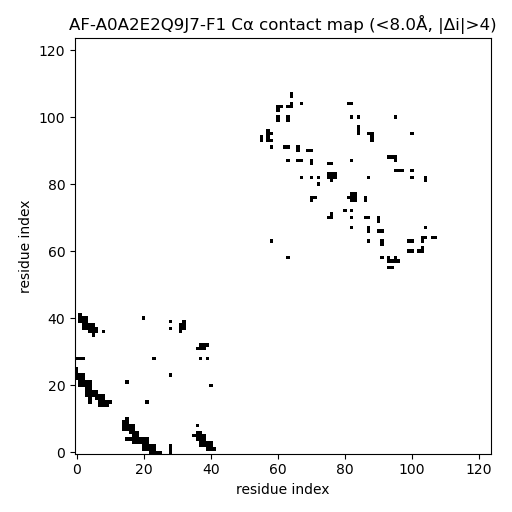
ATOM 763 O O . ASP A 1 102 ? 15.259 8.696 -12.986 1.00 90.06 102 ASP A O 1
ATOM 767 N N . LYS A 1 103 ? 14.508 9.263 -10.946 1.00 89.38 103 LYS A N 1
ATOM 768 C CA . LYS A 1 103 ? 15.540 8.510 -10.209 1.00 89.38 103 LYS A CA 1
ATOM 769 C C . LYS A 1 103 ? 15.501 7.011 -10.491 1.00 89.38 103 LYS A C 1
ATOM 771 O O . LYS A 1 103 ? 16.546 6.417 -10.734 1.00 89.38 103 LYS A O 1
ATOM 776 N N . ALA A 1 104 ? 14.312 6.413 -10.448 1.00 90.31 104 ALA A N 1
ATOM 777 C CA . ALA A 1 104 ? 14.126 5.002 -10.772 1.00 90.31 104 ALA A CA 1
ATOM 778 C C . ALA A 1 104 ? 14.560 4.710 -12.211 1.00 90.31 104 ALA A C 1
ATOM 780 O O . ALA A 1 104 ? 15.302 3.770 -12.464 1.00 90.31 104 ALA A O 1
ATOM 781 N N . TRP A 1 105 ? 14.167 5.573 -13.148 1.00 89.56 105 TRP A N 1
ATOM 782 C CA . TRP A 1 105 ? 14.538 5.439 -14.548 1.00 89.56 105 TRP A CA 1
ATOM 783 C C . TRP A 1 105 ? 16.052 5.537 -14.774 1.00 89.56 105 TRP A C 1
ATOM 785 O O . TRP A 1 105 ? 16.602 4.729 -15.513 1.00 89.56 105 TRP A O 1
ATOM 795 N N . GLU A 1 106 ? 16.746 6.474 -14.122 1.00 90.38 106 GLU A N 1
ATOM 796 C CA . GLU A 1 106 ? 18.210 6.570 -14.214 1.00 90.38 106 GLU A CA 1
ATOM 797 C C . GLU A 1 106 ? 18.915 5.316 -13.678 1.00 90.38 106 GLU A C 1
ATOM 799 O O . GLU A 1 106 ? 19.890 4.860 -14.274 1.00 90.38 106 GLU A O 1
ATOM 804 N N . LEU A 1 107 ? 18.420 4.744 -12.575 1.00 88.25 107 LEU A N 1
ATOM 805 C CA . LEU A 1 107 ? 18.957 3.501 -12.016 1.00 88.25 107 LEU A CA 1
ATOM 806 C C . LEU A 1 107 ? 18.689 2.306 -12.933 1.00 88.25 107 LEU A C 1
ATOM 808 O O . LEU A 1 107 ? 19.618 1.559 -13.222 1.00 88.25 107 LEU A O 1
ATOM 812 N N . TYR A 1 108 ? 17.469 2.187 -13.459 1.00 87.94 108 TYR A N 1
ATOM 813 C CA . TYR A 1 108 ? 17.101 1.151 -14.423 1.00 87.94 108 TYR A CA 1
ATOM 814 C C . TYR A 1 108 ? 17.984 1.201 -15.677 1.00 87.94 108 TYR A C 1
ATOM 816 O O . TYR A 1 108 ? 18.531 0.186 -16.098 1.00 87.94 108 TYR A O 1
ATOM 824 N N . GLN A 1 109 ? 18.204 2.394 -16.243 1.00 85.94 109 GLN A N 1
ATOM 825 C CA . GLN A 1 109 ? 19.107 2.559 -17.386 1.00 85.94 109 GLN A CA 1
ATOM 826 C C . GLN A 1 109 ? 20.549 2.172 -17.047 1.00 85.94 109 GLN A C 1
ATOM 828 O O . GLN A 1 109 ? 21.228 1.567 -17.870 1.00 85.94 109 GLN A O 1
ATOM 833 N N . LYS A 1 110 ? 21.021 2.511 -15.843 1.00 85.06 110 LYS A N 1
ATOM 834 C CA . LYS A 1 110 ? 22.372 2.172 -15.388 1.00 85.06 110 LYS A CA 1
ATOM 835 C C . LYS A 1 110 ? 22.565 0.664 -15.220 1.00 85.06 110 LYS A C 1
ATOM 837 O O . LYS A 1 110 ? 23.649 0.176 -15.518 1.00 85.06 110 LYS A O 1
ATOM 842 N N . GLU A 1 111 ? 21.547 -0.044 -14.739 1.00 80.31 111 GLU A N 1
ATOM 843 C CA . GLU A 1 111 ? 21.548 -1.506 -14.619 1.00 80.31 111 GLU A CA 1
ATOM 844 C C . GLU A 1 111 ? 21.573 -2.165 -16.007 1.00 80.31 111 GLU A C 1
ATOM 846 O O . GLU A 1 111 ? 22.394 -3.040 -16.268 1.00 80.31 111 GLU A O 1
ATOM 851 N N . LEU A 1 112 ? 20.750 -1.662 -16.932 1.00 76.25 112 LEU A N 1
ATOM 852 C CA . LEU A 1 112 ? 20.647 -2.166 -18.304 1.00 76.25 112 LEU A CA 1
ATOM 853 C C . LEU A 1 112 ? 21.951 -1.957 -19.098 1.00 76.25 112 LEU A C 1
ATOM 855 O O . LEU A 1 112 ? 22.427 -2.865 -19.773 1.00 76.25 112 LEU A O 1
ATOM 859 N N . GLU A 1 113 ? 22.585 -0.791 -18.947 1.00 72.50 113 GLU A N 1
ATOM 860 C CA . GLU A 1 113 ? 23.878 -0.477 -19.575 1.00 72.50 113 GLU A CA 1
ATOM 861 C C . GLU A 1 113 ? 25.044 -1.262 -18.934 1.00 72.50 113 GLU A C 1
ATOM 863 O O . GLU A 1 113 ? 26.028 -1.579 -19.604 1.00 72.50 113 GLU A O 1
ATOM 868 N N . ALA A 1 114 ? 24.939 -1.618 -17.647 1.00 65.31 114 ALA A N 1
ATOM 869 C CA . ALA A 1 114 ? 25.930 -2.452 -16.964 1.00 65.31 114 ALA A CA 1
ATOM 870 C C . ALA A 1 114 ? 25.874 -3.928 -17.400 1.00 65.31 114 ALA A C 1
ATOM 872 O O . ALA A 1 114 ? 26.924 -4.575 -17.445 1.00 65.31 114 ALA A O 1
ATOM 873 N N . ASP A 1 115 ? 24.691 -4.443 -17.749 1.00 57.06 115 ASP A N 1
ATOM 874 C CA . ASP A 1 115 ? 24.520 -5.800 -18.284 1.00 57.06 115 ASP A CA 1
ATOM 875 C C . ASP A 1 115 ? 25.033 -5.900 -19.736 1.00 57.06 115 ASP A C 1
ATOM 877 O O . ASP A 1 115 ? 25.799 -6.807 -20.067 1.00 57.06 115 ASP A O 1
ATOM 881 N N . GLU A 1 116 ? 24.749 -4.897 -20.582 1.00 55.97 116 GLU A N 1
ATOM 882 C CA . GLU A 1 116 ? 25.266 -4.849 -21.962 1.00 55.97 116 GLU A CA 1
ATOM 883 C C . GLU A 1 116 ? 26.794 -4.656 -22.033 1.00 55.97 116 GLU A C 1
ATOM 885 O O . GLU A 1 116 ? 27.447 -5.199 -22.925 1.00 55.97 116 GLU A O 1
ATOM 890 N N . ALA A 1 117 ? 27.405 -3.955 -21.071 1.00 56.06 117 ALA A N 1
ATOM 891 C CA . ALA A 1 117 ? 28.856 -3.748 -21.037 1.00 56.06 117 ALA A CA 1
ATOM 892 C C . ALA A 1 117 ? 29.676 -5.014 -20.700 1.00 56.06 117 ALA A C 1
ATOM 894 O O . ALA A 1 117 ? 30.893 -5.005 -20.883 1.00 56.06 117 ALA A O 1
ATOM 895 N N . SER A 1 118 ? 29.043 -6.099 -20.231 1.00 53.75 118 SER A N 1
ATOM 896 C CA . SER A 1 118 ? 29.705 -7.405 -20.039 1.00 53.75 118 SER A CA 1
ATOM 897 C C . SER A 1 118 ? 29.477 -8.383 -21.202 1.00 53.75 118 SER A C 1
ATOM 899 O O . SER A 1 118 ? 29.976 -9.507 -21.159 1.00 53.75 118 SER A O 1
ATOM 901 N N . GLY A 1 119 ? 28.746 -7.971 -22.245 1.00 51.91 119 GLY A N 1
ATOM 902 C CA . GLY A 1 119 ? 28.375 -8.812 -23.386 1.00 51.91 119 GLY A CA 1
ATOM 903 C C . GLY A 1 119 ? 29.334 -8.807 -24.583 1.00 51.91 119 GLY A C 1
ATOM 904 O O . GLY A 1 119 ? 29.043 -9.493 -25.558 1.00 51.91 119 GLY A O 1
ATOM 905 N N . ASP A 1 120 ? 30.455 -8.077 -24.539 1.00 47.56 120 ASP A N 1
ATOM 906 C CA . ASP A 1 120 ? 31.434 -8.008 -25.641 1.00 47.56 120 ASP A CA 1
ATOM 907 C C . ASP A 1 120 ? 32.872 -8.217 -25.126 1.00 47.56 120 ASP A C 1
ATOM 909 O O . ASP A 1 120 ? 33.716 -7.329 -25.162 1.00 47.56 120 ASP A O 1
ATOM 913 N N . ASP A 1 121 ? 33.148 -9.409 -24.591 1.00 48.94 121 ASP A N 1
ATOM 914 C CA . ASP A 1 121 ? 34.507 -9.975 -24.553 1.00 48.94 121 ASP A CA 1
ATOM 915 C C . ASP A 1 121 ? 34.423 -11.501 -24.727 1.00 48.94 121 ASP A C 1
ATOM 917 O O . ASP A 1 121 ? 34.596 -12.297 -23.808 1.00 48.94 121 ASP A O 1
ATOM 921 N N . VAL A 1 122 ? 34.083 -11.926 -25.942 1.00 53.62 122 VAL A N 1
ATOM 922 C CA . VAL A 1 122 ? 34.450 -13.253 -26.450 1.00 53.62 122 VAL A CA 1
ATOM 923 C C . VAL A 1 122 ? 35.106 -13.050 -27.807 1.00 53.62 122 VAL A C 1
ATOM 925 O O . VAL A 1 122 ? 34.491 -13.183 -28.863 1.00 53.62 122 VAL A O 1
ATOM 928 N N . GLN A 1 123 ? 36.384 -12.669 -27.748 1.00 47.81 123 GLN A N 1
ATOM 929 C CA . GLN A 1 123 ? 37.329 -12.889 -28.834 1.00 47.81 123 GLN A CA 1
ATOM 930 C C . GLN A 1 123 ? 37.453 -14.394 -29.099 1.00 47.81 123 GLN A C 1
ATOM 932 O O . GLN A 1 123 ? 37.866 -15.131 -28.203 1.00 47.81 123 GLN A O 1
ATOM 937 N N . GLU A 1 124 ? 37.232 -14.822 -30.341 1.00 52.22 124 GLU A N 1
ATOM 938 C CA . GLU A 1 124 ? 38.046 -15.885 -30.947 1.00 52.22 124 GLU A CA 1
ATOM 939 C C . GLU A 1 124 ? 38.240 -15.650 -32.449 1.00 52.22 124 GLU A C 1
ATOM 941 O O . GLU A 1 124 ? 37.244 -15.343 -33.146 1.00 52.22 124 GLU A O 1
#

Mean predicted aligned error: 16.55 Å

Sequence (124 aa):
MKVIAIITLHVDGKTILPGKSVDISDEEAKSLIERGFAKSADASAVKEQKPVQTQQSEPAIDDVIEAIEILNPETDFAKNGKPKVEAIEAVLGQNISADSRDKAWELYQKELEADEASGDDVQE